Protein AF-A0ABD6F4B5-F1 (afdb_monomer_lite)

InterPro domains:
  IPR011989 Armadillo-like helical [G3DSA:1.25.10.10] (3-159)
  IPR016024 Armadillo-type fold [SSF48371] (13-148)
  IPR051341 Zyg-11-related ubiquitin ligase adapter protein [PTHR12904] (11-130)
  IPR055142 Protein zer-1 homolog-like, C-terminal domain [PF22964] (5-146)

Sequence (162 aa):
MMLINMKVISSALLTMPSEGIEISYNSAGVLAHMVSDGEAAWKNVTVSRSTVMEKVVEAVESWDLKTKRFINYRSFKPILRLIPMFDSPASQHWAVWALANLTSTDPEKYCAYVFNEGGVPLLNQVVSDNRSTLKMKELARVVLRNLIVWYAFCVSLLTIIL

Foldseek 3Di:
DPPQVVQPPLLVQLPDDDPFRASNLVSLQVLLLQLLVDDVSCPPHPDDSVVSLVSLVVSLVPDDLQTDDPDDDPALVSLLVQLVSLVRLSSNSSSLSVLLSCCNNPVLPSLVRCVVVPVLVSLVCLLPDPSHDPVSNVSSVSNVVSNVVNVVVVVVVVVVVD

pLDDT: mean 89.23, std 14.11, range [32.22, 98.81]

Secondary structure (DSSP, 8-state):
--SSTTTTHHHHGGG---SSSHHHHHHHHHHHHHHHT-GGGGTT-SS-HHHHHHHHHHHHHHS-TT-------S-SHHHHTTTT-TT-HHHHHHHHHHHHHHHHHSHHHHHHHHHHTTHHHHHHHHHH-TTS-HHHHHHHHHHHHHHHHHHHHHHHHHHHH-

Radius of gyration: 16.71 Å; chains: 1; bounding box: 42×32×51 Å

Organism: NCBI:txid75299

Structure (mmCIF, N/CA/C/O backbone):
data_AF-A0ABD6F4B5-F1
#
_entry.id   AF-A0ABD6F4B5-F1
#
loop_
_atom_site.group_PDB
_atom_site.id
_atom_site.type_symbol
_atom_site.label_atom_id
_atom_site.label_alt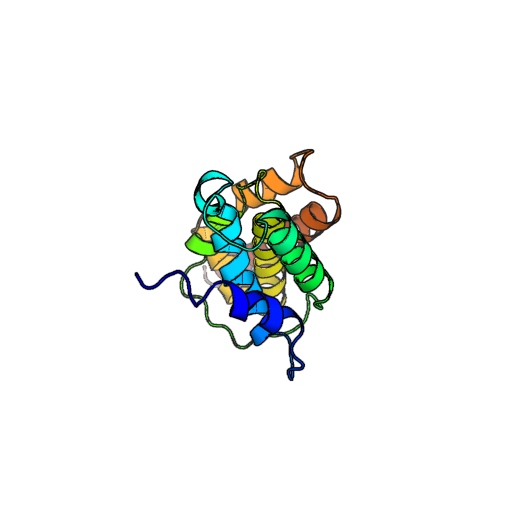_id
_atom_site.label_comp_id
_atom_site.label_asym_id
_atom_site.label_entity_id
_atom_site.label_seq_id
_atom_site.pdbx_PDB_ins_code
_atom_site.Cartn_x
_atom_site.Cartn_y
_atom_site.Cartn_z
_atom_site.occupancy
_atom_site.B_iso_or_equiv
_atom_site.auth_seq_id
_atom_site.auth_comp_id
_atom_site.auth_asym_id
_atom_site.auth_atom_id
_atom_site.pdbx_PDB_model_num
ATOM 1 N N . MET A 1 1 ? -8.829 -21.948 19.578 1.00 38.00 1 MET A N 1
ATOM 2 C CA . MET A 1 1 ? -8.699 -21.038 20.739 1.00 38.00 1 MET A CA 1
ATOM 3 C C . MET A 1 1 ? -7.287 -20.432 20.794 1.00 38.00 1 MET A C 1
ATOM 5 O O . MET A 1 1 ? -6.582 -20.609 21.771 1.00 38.00 1 MET A O 1
ATOM 9 N N . MET A 1 2 ? -6.852 -19.740 19.728 1.00 32.22 2 MET A N 1
ATOM 10 C CA . MET A 1 2 ? -5.517 -19.106 19.645 1.00 32.22 2 MET A CA 1
ATOM 11 C C . MET A 1 2 ? -5.541 -17.791 18.836 1.00 32.22 2 MET A C 1
ATOM 13 O O . MET A 1 2 ? -4.532 -17.361 18.300 1.00 32.22 2 MET A O 1
ATOM 17 N N . LEU A 1 3 ? -6.715 -17.159 18.705 1.00 44.25 3 LEU A N 1
ATOM 18 C CA . LEU A 1 3 ? -6.901 -15.944 17.893 1.00 44.25 3 LEU A CA 1
ATOM 19 C C . LEU A 1 3 ? -7.449 -14.751 18.690 1.00 44.25 3 LEU A C 1
ATOM 21 O O . LEU A 1 3 ? -7.626 -13.680 18.126 1.00 44.25 3 LEU A O 1
ATOM 25 N N . ILE A 1 4 ? -7.733 -14.905 19.988 1.00 45.94 4 ILE A N 1
ATOM 26 C CA . ILE A 1 4 ? -8.457 -13.881 20.763 1.00 45.94 4 ILE A CA 1
ATOM 27 C C . ILE A 1 4 ? -7.501 -12.954 21.543 1.00 45.94 4 ILE A C 1
ATOM 29 O O . ILE A 1 4 ? -7.792 -11.770 21.661 1.00 45.94 4 ILE A O 1
ATOM 33 N N . ASN A 1 5 ? -6.305 -13.411 21.939 1.00 42.19 5 ASN A N 1
ATOM 34 C CA . ASN A 1 5 ? -5.343 -12.580 22.691 1.00 42.19 5 ASN A CA 1
ATOM 35 C C . ASN A 1 5 ? -4.411 -11.703 21.835 1.00 42.19 5 ASN A C 1
ATOM 37 O O . ASN A 1 5 ? -3.735 -10.835 22.374 1.00 42.19 5 ASN A O 1
ATOM 41 N N . MET A 1 6 ? -4.397 -11.862 20.508 1.00 46.91 6 MET A N 1
ATOM 42 C CA . MET A 1 6 ? -3.589 -11.009 19.620 1.00 46.91 6 MET A CA 1
ATOM 43 C C . MET A 1 6 ? -4.309 -9.708 19.208 1.00 46.91 6 MET A C 1
ATOM 45 O O . MET A 1 6 ? -3.715 -8.853 18.559 1.00 46.91 6 MET A O 1
ATOM 49 N N . LYS A 1 7 ? -5.593 -9.553 19.570 1.00 45.56 7 LYS A N 1
ATOM 50 C CA . LYS A 1 7 ? -6.493 -8.520 19.023 1.00 45.56 7 LYS A CA 1
ATOM 51 C C . LYS A 1 7 ? -6.401 -7.150 19.711 1.00 45.56 7 LYS A C 1
ATOM 53 O O . LYS A 1 7 ? -6.780 -6.157 19.105 1.00 45.56 7 LYS A O 1
ATOM 58 N N . VAL A 1 8 ? -5.885 -7.080 20.941 1.00 49.16 8 VAL A N 1
ATOM 59 C CA . VAL A 1 8 ? -5.717 -5.808 21.683 1.00 49.16 8 VAL A CA 1
ATOM 60 C C . VAL A 1 8 ? -4.300 -5.246 21.526 1.00 49.16 8 VAL A C 1
ATOM 62 O O . VAL A 1 8 ? -4.114 -4.032 21.477 1.00 49.16 8 VAL A O 1
ATOM 65 N N . ILE A 1 9 ? -3.305 -6.124 21.374 1.00 52.19 9 ILE A N 1
ATOM 66 C CA . ILE A 1 9 ? -1.886 -5.749 21.375 1.00 52.19 9 ILE A CA 1
ATOM 67 C C . ILE A 1 9 ? -1.504 -5.001 20.085 1.00 52.19 9 ILE A C 1
ATOM 69 O O . ILE A 1 9 ? -0.751 -4.039 20.153 1.00 52.19 9 ILE A O 1
ATOM 73 N N . SER A 1 10 ? -2.066 -5.350 18.922 1.00 60.03 10 SER A N 1
ATOM 74 C CA . SER A 1 10 ? -1.621 -4.804 17.626 1.00 60.03 10 SER A CA 1
ATOM 75 C C . SER A 1 10 ? -1.907 -3.314 17.412 1.00 60.03 10 SER A C 1
ATOM 77 O O . SER A 1 10 ? -1.103 -2.638 16.778 1.00 60.03 10 SER A O 1
ATOM 79 N N . SER A 1 11 ? -3.008 -2.768 17.941 1.00 63.19 11 SER A N 1
ATOM 80 C CA . SER A 1 11 ? -3.324 -1.344 17.725 1.00 63.19 11 SER A CA 1
ATOM 81 C C . SER A 1 11 ? -2.444 -0.402 18.550 1.00 63.19 11 SER A C 1
ATOM 83 O O . SER A 1 11 ? -2.161 0.705 18.107 1.00 63.19 11 SER A O 1
ATOM 85 N N . ALA A 1 12 ? -1.974 -0.844 19.721 1.00 70.38 12 ALA A N 1
ATOM 86 C CA . ALA A 1 12 ? -1.040 -0.075 20.545 1.00 70.38 12 ALA A CA 1
ATOM 87 C C . ALA A 1 12 ? 0.349 0.027 19.889 1.00 70.38 12 ALA A C 1
ATOM 89 O O . ALA A 1 12 ? 1.043 1.027 20.052 1.00 70.38 12 ALA A O 1
ATOM 90 N N . LEU A 1 13 ? 0.726 -0.980 19.093 1.00 77.81 13 LEU A N 1
ATOM 91 C CA . LEU A 1 13 ? 1.985 -1.001 18.343 1.00 77.81 13 LEU A CA 1
ATOM 92 C C . LEU A 1 13 ? 2.031 0.033 17.207 1.00 77.81 13 LEU A C 1
ATOM 94 O O . LEU A 1 13 ? 3.115 0.344 16.723 1.00 77.81 13 LEU A O 1
ATOM 98 N N . LEU A 1 14 ? 0.887 0.590 16.792 1.00 77.75 14 LEU A N 1
ATOM 99 C CA . LEU A 1 14 ? 0.837 1.630 15.759 1.00 77.75 14 LEU A CA 1
ATOM 100 C C . LEU A 1 14 ? 1.459 2.952 16.218 1.00 77.75 14 LEU A C 1
ATOM 102 O O . LEU A 1 14 ? 1.992 3.687 15.393 1.00 77.75 14 LEU A O 1
ATOM 106 N N . THR A 1 15 ? 1.411 3.233 17.520 1.00 71.75 15 THR A N 1
ATOM 107 C CA . THR A 1 15 ? 1.874 4.492 18.121 1.00 71.75 15 THR A CA 1
ATOM 108 C C . THR A 1 15 ? 3.118 4.315 18.987 1.00 71.75 15 THR A C 1
ATOM 110 O O . THR A 1 15 ? 3.502 5.244 19.695 1.00 71.75 15 THR A O 1
ATOM 113 N N . MET A 1 16 ? 3.727 3.123 19.005 1.00 69.88 16 MET A N 1
ATOM 114 C CA . MET A 1 16 ? 4.925 2.914 19.812 1.00 69.88 16 MET A CA 1
ATOM 115 C C . MET A 1 16 ? 6.111 3.680 19.217 1.00 69.88 16 MET A C 1
ATOM 117 O O . MET A 1 16 ? 6.367 3.552 18.019 1.00 69.88 16 MET A O 1
ATOM 121 N N . PRO A 1 17 ? 6.865 4.429 20.040 1.00 64.06 17 PRO A N 1
ATOM 122 C CA . PRO A 1 17 ? 8.120 5.021 19.607 1.00 64.06 17 PRO A CA 1
ATOM 123 C C . PRO A 1 17 ? 9.086 3.920 19.154 1.00 64.06 17 PRO A C 1
ATOM 125 O O . PRO A 1 17 ? 9.389 3.000 19.914 1.00 64.06 17 PRO A O 1
ATOM 128 N N . SER A 1 18 ? 9.577 4.016 17.924 1.00 69.19 18 SER A N 1
ATOM 129 C CA . SER A 1 18 ? 10.654 3.175 17.405 1.00 69.19 18 SER A CA 1
ATOM 130 C C . SER A 1 18 ? 11.575 3.994 16.511 1.00 69.19 18 SER A C 1
ATOM 132 O O . SER A 1 18 ? 11.161 5.004 15.941 1.00 69.19 18 SER A O 1
ATOM 134 N N . GLU A 1 19 ? 12.824 3.554 16.368 1.00 69.56 19 GLU A N 1
ATOM 135 C CA . GLU A 1 19 ? 13.711 4.054 15.318 1.00 69.56 19 GLU A CA 1
ATOM 136 C C . GLU A 1 19 ? 13.184 3.560 13.963 1.00 69.56 19 GLU A C 1
ATOM 138 O O . GLU A 1 19 ? 13.514 2.465 13.520 1.00 69.56 19 GLU A O 1
ATOM 143 N N . GLY A 1 20 ? 12.293 4.338 13.345 1.00 82.50 20 GLY A N 1
ATOM 144 C CA . GLY A 1 20 ? 11.623 3.978 12.095 1.00 82.50 20 GLY A CA 1
ATOM 145 C C . GLY A 1 20 ? 10.164 3.559 12.281 1.00 82.50 20 GLY A C 1
ATOM 146 O O . GLY A 1 20 ? 9.559 3.768 13.333 1.00 82.50 20 GLY A O 1
ATOM 147 N N . ILE A 1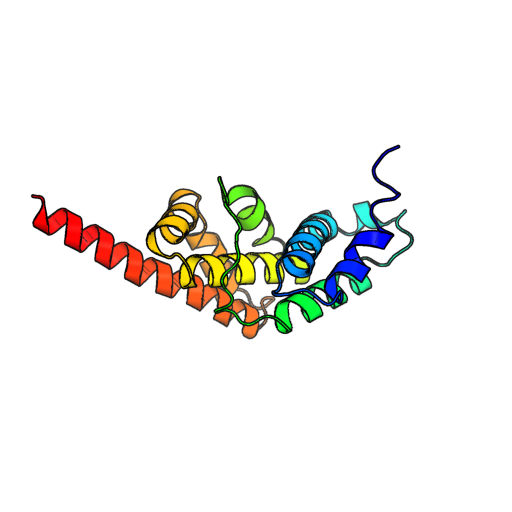 21 ? 9.581 2.998 11.221 1.00 89.44 21 ILE A N 1
ATOM 148 C CA . ILE A 1 21 ? 8.147 2.662 11.137 1.00 89.44 21 ILE A CA 1
ATOM 149 C C . ILE A 1 21 ? 7.899 1.152 11.124 1.00 89.44 21 ILE A C 1
ATOM 151 O O . ILE A 1 21 ? 6.786 0.712 10.887 1.00 89.44 21 ILE A O 1
ATOM 155 N N . GLU A 1 22 ? 8.915 0.321 11.326 1.00 90.12 22 GLU A N 1
ATOM 156 C CA . GLU A 1 22 ? 8.857 -1.126 11.120 1.00 90.12 22 GLU A CA 1
ATOM 157 C C . GLU A 1 22 ? 7.788 -1.798 11.986 1.00 90.12 22 GLU A C 1
ATOM 159 O O . GLU A 1 22 ? 7.028 -2.639 11.498 1.00 90.12 22 GLU A O 1
ATOM 164 N N . ILE A 1 23 ? 7.710 -1.426 13.265 1.00 89.06 23 ILE A N 1
ATOM 165 C CA . ILE A 1 23 ? 6.746 -2.005 14.205 1.00 89.06 23 ILE A CA 1
ATOM 166 C C . ILE A 1 23 ? 5.325 -1.585 13.826 1.00 89.06 23 ILE A C 1
ATOM 168 O O . ILE A 1 23 ? 4.448 -2.444 13.678 1.00 89.06 23 ILE A O 1
ATOM 172 N N . SER A 1 24 ? 5.101 -0.285 13.624 1.00 92.31 24 SER A N 1
ATOM 173 C CA . SER A 1 24 ? 3.785 0.254 13.280 1.00 92.31 24 SER A CA 1
ATOM 174 C C . SER A 1 24 ? 3.328 -0.226 11.901 1.00 92.31 24 SER A C 1
ATOM 176 O O . SER A 1 24 ? 2.190 -0.663 11.757 1.00 92.31 24 SER A O 1
ATOM 178 N N . TYR A 1 25 ? 4.225 -0.282 10.916 1.00 93.62 25 TYR A N 1
ATOM 179 C CA . TYR A 1 25 ? 3.960 -0.804 9.578 1.00 93.62 25 TYR A CA 1
ATOM 180 C C . TYR A 1 25 ? 3.528 -2.271 9.594 1.00 93.62 25 TYR A C 1
ATOM 182 O O . TYR A 1 25 ? 2.518 -2.626 8.979 1.00 93.62 25 TYR A O 1
ATOM 190 N N . ASN A 1 26 ? 4.284 -3.139 10.276 1.00 92.25 26 ASN A N 1
ATOM 191 C CA . ASN A 1 26 ? 3.968 -4.567 10.318 1.00 92.25 26 ASN A CA 1
ATOM 192 C C . ASN A 1 26 ? 2.665 -4.817 11.086 1.00 92.25 26 ASN A C 1
ATOM 194 O O . ASN A 1 26 ? 1.842 -5.631 10.666 1.00 92.25 26 ASN A O 1
ATOM 198 N N . SER A 1 27 ? 2.446 -4.069 12.168 1.00 93.00 27 SER A N 1
ATOM 199 C CA . SER A 1 27 ? 1.215 -4.143 12.958 1.00 93.00 27 SER A CA 1
ATOM 200 C C . SER A 1 27 ? 0.003 -3.682 12.152 1.00 93.00 27 SER A C 1
ATOM 202 O O . SER A 1 27 ? -1.015 -4.374 12.119 1.00 93.00 27 SER A O 1
ATOM 204 N N . ALA A 1 28 ? 0.132 -2.569 11.426 1.00 95.19 28 ALA A N 1
ATOM 205 C CA . ALA A 1 28 ? -0.884 -2.094 10.498 1.00 95.19 28 ALA A CA 1
ATOM 206 C C . ALA A 1 28 ? -1.161 -3.114 9.393 1.00 95.19 28 ALA A C 1
ATOM 208 O O . ALA A 1 28 ? -2.314 -3.288 9.028 1.00 95.19 28 ALA A O 1
ATOM 209 N N . GLY A 1 29 ? -0.148 -3.837 8.909 1.00 95.00 29 GLY A N 1
ATOM 210 C CA . GLY A 1 29 ? -0.331 -4.898 7.918 1.00 95.00 29 GLY A CA 1
ATOM 211 C C . GLY A 1 29 ? -1.165 -6.065 8.428 1.00 95.00 29 GLY A C 1
ATOM 212 O O . GLY A 1 29 ? -2.091 -6.509 7.752 1.00 95.00 29 GLY A O 1
ATOM 213 N N . VAL A 1 30 ? -0.903 -6.526 9.653 1.00 94.44 30 VAL A N 1
ATOM 214 C CA . VAL A 1 30 ? -1.741 -7.548 10.300 1.00 94.44 30 VAL A CA 1
ATOM 215 C C . VAL A 1 30 ? -3.180 -7.047 10.439 1.00 94.44 30 VAL A C 1
ATOM 217 O O . VAL A 1 30 ? -4.119 -7.759 10.083 1.00 94.44 30 VAL A O 1
ATOM 220 N N . LEU A 1 31 ? -3.363 -5.808 10.898 1.00 94.75 31 LEU A N 1
ATOM 221 C CA . LEU A 1 31 ? -4.686 -5.203 11.050 1.00 94.75 31 LEU A CA 1
ATOM 222 C C . LEU A 1 31 ? -5.402 -5.003 9.707 1.00 94.75 31 LEU A C 1
ATOM 224 O O . LEU A 1 31 ? -6.592 -5.285 9.619 1.00 94.75 31 LEU A O 1
ATOM 228 N N . ALA A 1 32 ? -4.690 -4.591 8.658 1.00 96.25 32 ALA A N 1
ATOM 229 C CA . ALA A 1 32 ? -5.199 -4.434 7.298 1.00 96.25 32 ALA A CA 1
ATOM 230 C C . ALA A 1 32 ? -5.746 -5.757 6.747 1.00 96.25 32 ALA A C 1
ATOM 232 O O . ALA A 1 32 ? -6.820 -5.779 6.142 1.00 96.25 32 ALA A O 1
ATOM 233 N N . HIS A 1 33 ? -5.057 -6.870 7.005 1.00 95.06 33 HIS A N 1
ATOM 234 C CA . HIS A 1 33 ? -5.572 -8.200 6.689 1.00 95.06 33 HIS A CA 1
ATOM 235 C C . HIS A 1 33 ? -6.819 -8.542 7.515 1.00 95.06 33 HIS A C 1
ATOM 237 O O . HIS A 1 33 ? -7.826 -8.955 6.951 1.00 95.06 33 HIS A O 1
ATOM 243 N N . MET A 1 34 ? -6.811 -8.295 8.824 1.00 93.12 34 MET A N 1
ATOM 244 C CA . MET A 1 34 ? -7.963 -8.601 9.684 1.00 93.12 34 MET A CA 1
ATOM 245 C C . MET A 1 34 ? -9.224 -7.802 9.327 1.00 93.12 34 MET A C 1
ATOM 247 O O . MET A 1 34 ? -10.332 -8.337 9.346 1.00 93.12 34 MET A O 1
ATOM 251 N N . VAL A 1 35 ? -9.099 -6.506 9.019 1.00 94.50 35 VAL A N 1
ATOM 252 C CA . VAL A 1 35 ? -10.267 -5.690 8.642 1.00 94.50 35 VAL A CA 1
ATOM 253 C C . VAL A 1 35 ? -10.816 -6.086 7.269 1.00 94.50 35 VAL A C 1
ATOM 255 O O . VAL A 1 35 ? -11.994 -5.837 7.015 1.00 94.50 35 VAL A O 1
ATOM 258 N N . SER A 1 36 ? -10.006 -6.739 6.423 1.00 94.94 36 SER A N 1
ATOM 259 C CA . SER A 1 36 ? -10.439 -7.264 5.121 1.00 94.94 36 SER A CA 1
ATOM 260 C C . SER A 1 36 ? -11.319 -8.514 5.209 1.00 94.94 36 SER A C 1
ATOM 262 O O . SER A 1 36 ? -12.023 -8.815 4.254 1.00 94.94 36 SER A O 1
ATOM 264 N N . ASP A 1 37 ? -11.374 -9.195 6.360 1.00 92.38 37 ASP A N 1
ATOM 265 C CA . ASP A 1 37 ? -12.245 -10.369 6.558 1.00 92.38 37 ASP A CA 1
ATOM 266 C C . ASP A 1 37 ? -13.751 -10.013 6.606 1.00 92.38 37 ASP A C 1
ATOM 268 O O . ASP A 1 37 ? -14.612 -10.893 6.692 1.00 92.38 37 ASP A O 1
ATOM 272 N N . GLY A 1 38 ? -14.081 -8.718 6.550 1.00 89.88 38 GLY A N 1
ATOM 273 C CA . GLY A 1 38 ? -15.448 -8.209 6.497 1.00 89.88 38 GLY A CA 1
ATOM 274 C C . GLY A 1 38 ? -16.176 -8.239 7.843 1.00 89.88 38 GLY A C 1
ATOM 275 O O . GLY A 1 38 ? -15.718 -8.800 8.836 1.00 89.88 38 GLY A O 1
ATOM 276 N N . GLU A 1 39 ? -17.355 -7.622 7.883 1.00 90.19 39 GLU A N 1
ATOM 277 C CA . GLU A 1 39 ? -18.101 -7.363 9.126 1.00 90.19 39 GLU A CA 1
ATOM 278 C C . GLU A 1 39 ? -18.441 -8.635 9.923 1.00 90.19 39 GLU A C 1
ATOM 280 O O . GLU A 1 39 ? -18.416 -8.657 11.154 1.00 90.19 39 GLU A O 1
ATOM 285 N N . ALA A 1 40 ? -18.718 -9.743 9.228 1.00 90.94 40 ALA A N 1
ATOM 286 C CA . ALA A 1 40 ? -19.095 -11.002 9.865 1.00 90.94 40 ALA A CA 1
ATOM 287 C C . ALA A 1 40 ? -17.994 -11.566 10.782 1.00 90.94 40 ALA A C 1
ATOM 289 O O . ALA A 1 40 ? -18.314 -12.130 11.831 1.00 90.94 40 ALA A O 1
ATOM 290 N N . ALA A 1 41 ? -16.718 -11.374 10.431 1.00 90.00 41 ALA A N 1
ATOM 291 C CA . ALA A 1 41 ? -15.578 -11.831 11.228 1.00 90.00 41 ALA A CA 1
ATOM 292 C C . ALA A 1 41 ? -15.397 -11.035 12.538 1.00 90.00 41 ALA A C 1
ATOM 294 O O . ALA A 1 41 ? -14.692 -11.478 13.450 1.00 90.00 41 ALA A O 1
ATOM 295 N N . TRP A 1 42 ? -16.063 -9.882 12.653 1.00 90.12 42 TRP A N 1
ATOM 296 C CA . TRP A 1 42 ? -15.916 -8.940 13.762 1.00 90.12 42 TRP A CA 1
ATOM 297 C C . TRP A 1 42 ? -17.034 -9.024 14.808 1.00 90.12 42 TRP A C 1
ATOM 299 O O . TRP A 1 42 ? -16.888 -8.454 15.885 1.00 90.12 42 TRP A O 1
ATOM 309 N N . LYS A 1 43 ? -18.089 -9.818 14.572 1.00 87.94 43 LYS A N 1
ATOM 310 C CA . LYS A 1 43 ? -19.262 -9.943 15.468 1.00 87.94 43 LYS A CA 1
ATOM 311 C C . LYS A 1 43 ? -18.935 -10.262 16.935 1.00 87.94 43 LYS A C 1
ATOM 313 O O . LYS A 1 43 ? -19.657 -9.825 17.819 1.00 87.94 43 LYS A O 1
ATOM 318 N N . ASN A 1 44 ? -17.865 -11.021 17.187 1.00 85.25 44 ASN A N 1
ATOM 319 C CA . ASN A 1 44 ? -17.444 -11.446 18.532 1.00 85.25 44 ASN A CA 1
ATOM 320 C C . ASN A 1 44 ? -16.111 -10.808 18.961 1.00 85.25 44 ASN A C 1
ATOM 322 O O . ASN A 1 44 ? -15.373 -11.373 19.771 1.00 85.25 44 ASN A O 1
ATOM 326 N N . VAL A 1 45 ? -15.743 -9.677 18.359 1.00 85.00 45 VAL A N 1
ATOM 327 C CA . VAL A 1 45 ? -14.534 -8.924 18.698 1.00 85.00 45 VAL A CA 1
ATOM 328 C C . VAL A 1 45 ? -14.926 -7.740 19.570 1.00 85.00 45 VAL A C 1
ATOM 330 O O . VAL A 1 45 ? -15.864 -7.018 19.261 1.00 85.00 45 VAL A O 1
ATOM 333 N N . THR A 1 46 ? -14.212 -7.547 20.677 1.00 85.88 46 THR A N 1
ATOM 334 C CA . THR A 1 46 ? -14.506 -6.483 21.650 1.00 85.88 46 THR A CA 1
ATOM 335 C C . THR A 1 46 ? -14.225 -5.082 21.112 1.00 85.88 46 THR A C 1
ATOM 337 O O . THR A 1 46 ? -14.849 -4.122 21.551 1.00 85.88 46 THR A O 1
ATOM 340 N N . VAL A 1 47 ? -13.287 -4.954 20.171 1.00 86.94 47 VAL A N 1
ATOM 341 C CA . VAL A 1 47 ? -12.974 -3.699 19.483 1.00 86.94 47 VAL A CA 1
ATOM 342 C C . VAL A 1 47 ? -13.729 -3.607 18.156 1.00 86.94 47 VAL A C 1
ATOM 344 O O . VAL A 1 47 ? -13.799 -4.581 17.407 1.00 86.94 47 VAL A O 1
ATOM 347 N N . SER A 1 48 ? -14.270 -2.424 17.855 1.00 90.94 48 SER A N 1
ATOM 348 C CA . SER A 1 48 ? -14.966 -2.164 16.592 1.00 90.94 48 SER A CA 1
ATOM 349 C C . SER A 1 48 ? -14.025 -2.265 15.389 1.00 90.94 48 SER A C 1
ATOM 351 O O . SER A 1 48 ? -12.899 -1.755 15.417 1.00 90.94 48 SER A O 1
ATOM 353 N N . ARG A 1 49 ? -14.528 -2.844 14.291 1.00 92.94 49 ARG A N 1
ATOM 354 C CA . ARG A 1 49 ? -13.845 -2.862 12.990 1.00 92.94 49 ARG A CA 1
ATOM 355 C C . ARG A 1 49 ? -13.556 -1.450 12.489 1.00 92.94 49 ARG A C 1
ATOM 357 O O . ARG A 1 49 ? -12.458 -1.205 11.997 1.00 92.94 49 ARG A O 1
ATOM 364 N N . SER A 1 50 ? -14.498 -0.518 12.657 1.00 93.75 50 SER A N 1
ATOM 365 C CA . SER A 1 50 ? -14.327 0.881 12.241 1.00 93.75 50 SER A CA 1
ATOM 366 C C . SER A 1 50 ? -13.177 1.559 12.984 1.00 93.75 50 SER A C 1
ATOM 368 O O . SER A 1 50 ? -12.298 2.125 12.347 1.00 93.75 50 SER A O 1
ATOM 370 N N . THR A 1 51 ? -13.108 1.393 14.306 1.00 92.75 51 THR A N 1
ATOM 371 C CA . THR A 1 51 ? -12.037 1.957 15.139 1.00 92.75 51 THR A CA 1
ATOM 372 C C . THR A 1 51 ? -10.666 1.411 14.750 1.00 92.75 51 THR A C 1
ATOM 374 O O . THR A 1 51 ? -9.677 2.136 14.753 1.00 92.75 51 THR A O 1
ATOM 377 N N . VAL A 1 52 ? -10.575 0.126 14.396 1.00 94.00 52 VAL A N 1
ATOM 378 C CA . VAL A 1 52 ? -9.311 -0.435 13.900 1.00 94.00 52 VAL A CA 1
ATOM 379 C C . VAL A 1 52 ? -8.955 0.139 12.530 1.00 94.00 52 VAL A C 1
ATOM 381 O O . VAL A 1 52 ? -7.792 0.466 12.304 1.00 94.00 52 VAL A O 1
ATOM 384 N N . MET A 1 53 ? -9.929 0.288 11.629 1.00 94.88 53 MET A N 1
ATOM 385 C CA . MET A 1 53 ? -9.702 0.911 10.323 1.00 94.88 53 MET A CA 1
ATOM 386 C C . MET A 1 53 ? -9.207 2.356 10.456 1.00 94.88 53 MET A C 1
ATOM 388 O O . MET A 1 53 ? -8.236 2.706 9.792 1.00 94.88 53 MET A O 1
ATOM 392 N N . GLU A 1 54 ? -9.810 3.160 11.334 1.00 95.06 54 GLU A N 1
ATOM 393 C CA . GLU A 1 54 ? -9.384 4.538 11.627 1.00 95.06 54 GLU A CA 1
ATOM 394 C C . GLU A 1 54 ? -7.917 4.582 12.064 1.00 95.06 54 GLU A C 1
ATOM 396 O O . GLU A 1 54 ? -7.107 5.248 11.427 1.00 95.06 54 GLU A O 1
ATOM 401 N N . LYS A 1 55 ? -7.535 3.767 13.054 1.00 94.62 55 LYS A N 1
ATOM 402 C CA . LYS A 1 55 ? -6.145 3.707 13.531 1.00 94.62 55 LYS A CA 1
ATOM 403 C C . LYS A 1 55 ? -5.149 3.264 12.458 1.00 94.62 55 LYS A C 1
ATOM 405 O O . LYS A 1 55 ? -4.018 3.742 12.425 1.00 94.62 55 LYS A O 1
ATOM 410 N N . VAL A 1 56 ? -5.536 2.324 11.592 1.00 95.94 56 VAL A N 1
ATOM 411 C CA . VAL A 1 56 ? -4.686 1.903 10.466 1.00 95.94 56 VAL A CA 1
ATOM 412 C C . VAL A 1 56 ? -4.495 3.057 9.483 1.00 95.94 56 VAL A C 1
ATOM 414 O O . VAL A 1 56 ? -3.375 3.266 9.026 1.00 95.94 56 VAL A O 1
ATOM 417 N N . VAL A 1 57 ? -5.552 3.815 9.174 1.00 95.94 57 VAL A N 1
ATOM 418 C CA . VAL A 1 57 ? -5.462 4.993 8.298 1.00 95.94 57 VAL A CA 1
ATOM 419 C C . VAL A 1 57 ? -4.562 6.061 8.914 1.00 95.94 57 VAL A C 1
ATOM 421 O O . VAL A 1 57 ? -3.634 6.501 8.243 1.00 95.94 57 VAL A O 1
ATOM 424 N N . GLU A 1 58 ? -4.762 6.403 10.188 1.00 94.75 58 GLU A N 1
ATOM 425 C CA . GLU A 1 58 ? -3.918 7.363 10.916 1.00 94.75 58 GLU A CA 1
ATOM 426 C C . GLU A 1 58 ? -2.435 6.969 10.864 1.00 94.75 58 GLU A C 1
ATOM 428 O O . GLU A 1 58 ? -1.572 7.795 10.563 1.00 94.75 58 GLU A O 1
ATOM 433 N N . ALA A 1 59 ? -2.129 5.687 11.093 1.00 94.38 59 ALA A N 1
ATOM 434 C CA . ALA A 1 59 ? -0.761 5.189 11.019 1.00 94.38 59 ALA A CA 1
ATOM 435 C C . ALA A 1 59 ? -0.184 5.323 9.601 1.00 94.38 59 ALA A C 1
ATOM 437 O O . ALA A 1 59 ? 0.902 5.873 9.437 1.00 94.38 59 ALA A O 1
ATOM 438 N N . VAL A 1 60 ? -0.917 4.884 8.572 1.00 96.25 60 VAL A N 1
ATOM 439 C CA . VAL A 1 60 ? -0.480 4.975 7.167 1.00 96.25 60 VAL A CA 1
ATOM 440 C C . VAL A 1 60 ? -0.214 6.424 6.746 1.00 96.25 60 VAL A C 1
ATOM 442 O O . VAL A 1 60 ? 0.760 6.693 6.043 1.00 96.25 60 VAL A O 1
ATOM 445 N N . GLU A 1 61 ? -1.049 7.363 7.187 1.00 94.75 61 GLU A N 1
ATOM 446 C CA . GLU A 1 61 ? -0.917 8.787 6.860 1.00 94.75 61 GLU A CA 1
ATOM 447 C C . GLU A 1 61 ? 0.236 9.480 7.599 1.00 94.75 61 GLU A C 1
ATOM 449 O O . GLU A 1 61 ? 0.724 10.510 7.132 1.00 94.75 61 GLU A O 1
ATOM 454 N N . SER A 1 62 ?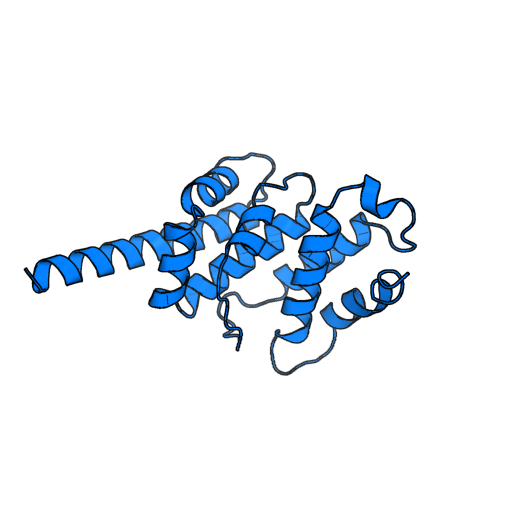 0.716 8.899 8.703 1.00 94.00 62 SER A N 1
ATOM 455 C CA . SER A 1 62 ? 1.842 9.424 9.487 1.00 94.00 62 SER A CA 1
ATOM 456 C C . SER A 1 62 ? 3.224 9.122 8.892 1.00 94.00 62 SER A C 1
ATOM 458 O O . SER A 1 62 ? 4.212 9.750 9.274 1.00 94.00 62 SER A O 1
ATOM 460 N N . TRP A 1 63 ? 3.324 8.152 7.979 1.00 95.19 63 TRP A N 1
ATOM 461 C CA . TRP A 1 63 ? 4.610 7.671 7.475 1.00 95.19 63 TRP A CA 1
ATOM 462 C C . TRP A 1 63 ? 5.103 8.456 6.259 1.00 95.19 63 TRP A C 1
ATOM 464 O O . TRP A 1 63 ? 4.348 8.754 5.331 1.00 95.19 63 TRP A O 1
ATOM 474 N N . ASP A 1 64 ? 6.416 8.684 6.195 1.00 94.44 64 ASP A N 1
ATOM 475 C CA . ASP A 1 64 ? 7.064 9.164 4.978 1.00 94.44 64 ASP A CA 1
ATOM 476 C C . ASP A 1 64 ? 7.166 8.028 3.943 1.00 94.44 64 ASP A C 1
ATOM 478 O O . ASP A 1 64 ? 7.707 6.946 4.186 1.00 94.44 64 ASP A O 1
ATOM 482 N N . LEU A 1 65 ? 6.669 8.290 2.733 1.00 94.75 65 LEU A N 1
ATOM 483 C CA . LEU A 1 65 ? 6.727 7.358 1.610 1.00 94.75 65 LEU A CA 1
ATOM 484 C C . LEU A 1 65 ? 8.167 7.016 1.187 1.00 94.75 65 LEU A C 1
ATOM 486 O O . LEU A 1 65 ? 8.368 6.023 0.489 1.00 94.75 65 LEU A O 1
ATOM 490 N N . LYS A 1 66 ? 9.171 7.809 1.575 1.00 92.75 66 LYS A N 1
ATOM 491 C CA . LYS A 1 66 ? 10.593 7.547 1.305 1.00 92.75 66 LYS A CA 1
ATOM 492 C C . LYS A 1 66 ? 11.306 6.783 2.418 1.00 92.75 66 LYS A C 1
ATOM 494 O O . LYS A 1 66 ? 12.463 6.406 2.220 1.00 92.75 66 LYS A O 1
ATOM 499 N N . THR A 1 67 ? 10.641 6.489 3.537 1.00 92.38 67 THR A N 1
ATOM 500 C CA . THR A 1 67 ? 11.229 5.690 4.616 1.00 92.38 67 THR A CA 1
ATOM 501 C C . THR A 1 67 ? 11.646 4.319 4.090 1.00 92.38 67 THR A C 1
ATOM 503 O O . THR A 1 67 ? 10.815 3.523 3.645 1.00 92.38 67 THR A O 1
ATOM 506 N N . LYS A 1 68 ? 12.951 4.033 4.137 1.00 90.31 68 LYS A N 1
ATOM 507 C CA . LYS A 1 68 ? 13.469 2.687 3.888 1.00 90.31 68 LYS A CA 1
ATOM 508 C C . LYS A 1 68 ? 13.103 1.799 5.065 1.00 90.31 68 LYS A C 1
ATOM 510 O O . LYS A 1 68 ? 13.179 2.231 6.207 1.00 90.31 68 LYS A O 1
ATOM 515 N N . ARG A 1 69 ? 12.726 0.563 4.761 1.00 86.94 69 ARG A N 1
ATOM 516 C CA . ARG A 1 69 ? 12.357 -0.444 5.753 1.00 86.94 69 ARG A CA 1
ATOM 517 C C . ARG A 1 69 ? 13.143 -1.711 5.492 1.00 86.94 69 ARG A C 1
ATOM 519 O O . ARG A 1 69 ? 13.283 -2.125 4.340 1.00 86.94 69 ARG A O 1
ATOM 526 N N . PHE A 1 70 ? 13.594 -2.366 6.551 1.00 85.19 70 PHE A N 1
ATOM 527 C CA . PHE A 1 70 ? 14.301 -3.644 6.450 1.00 85.19 70 PHE A CA 1
ATOM 528 C C . PHE A 1 70 ? 13.313 -4.815 6.366 1.00 85.19 70 PHE A C 1
ATOM 530 O O . PHE A 1 70 ? 13.210 -5.640 7.270 1.00 85.19 70 PHE A O 1
ATOM 537 N N . ILE A 1 71 ? 12.548 -4.872 5.271 1.00 79.56 71 ILE A N 1
ATOM 538 C CA . ILE A 1 71 ? 11.532 -5.906 5.036 1.00 79.56 71 ILE A CA 1
ATOM 539 C C . ILE A 1 71 ? 11.802 -6.593 3.701 1.00 79.56 71 ILE A C 1
ATOM 541 O O . ILE A 1 71 ? 11.952 -5.945 2.666 1.00 79.56 71 ILE A O 1
ATOM 545 N N . ASN A 1 72 ? 11.840 -7.926 3.725 1.00 86.12 72 ASN A N 1
ATOM 546 C CA . ASN A 1 72 ? 12.084 -8.746 2.546 1.00 86.12 72 ASN A CA 1
ATOM 547 C C . ASN A 1 72 ? 10.835 -9.555 2.178 1.00 86.12 72 ASN A C 1
ATOM 549 O O . ASN A 1 72 ? 10.579 -10.622 2.740 1.00 86.12 72 ASN A O 1
ATOM 553 N N . TYR A 1 73 ? 10.065 -9.051 1.215 1.00 91.50 73 TYR A N 1
ATOM 554 C CA . TYR A 1 73 ? 8.931 -9.786 0.661 1.00 91.50 73 TYR A CA 1
ATOM 555 C C . TYR A 1 73 ? 9.398 -10.849 -0.334 1.00 91.50 73 TYR A C 1
ATOM 557 O O . TYR A 1 73 ? 10.273 -10.594 -1.158 1.00 91.50 73 TYR A O 1
ATOM 565 N N . ARG A 1 74 ? 8.767 -12.029 -0.276 1.00 92.94 74 ARG A N 1
ATOM 566 C CA . ARG A 1 74 ? 8.954 -13.133 -1.241 1.00 92.94 74 ARG A CA 1
ATOM 567 C C . ARG A 1 74 ? 7.820 -13.247 -2.266 1.00 92.94 74 ARG A C 1
ATOM 569 O O . ARG A 1 74 ? 7.954 -13.972 -3.239 1.00 92.94 74 ARG A O 1
ATOM 576 N N . SER A 1 75 ? 6.697 -12.579 -2.009 1.00 94.88 75 SER A N 1
ATOM 577 C CA . SER A 1 75 ? 5.546 -12.460 -2.906 1.00 94.88 75 SER A CA 1
ATOM 578 C C . SER A 1 75 ? 4.694 -11.272 -2.460 1.00 94.88 75 SER A C 1
ATOM 580 O O . SER A 1 75 ? 4.635 -10.965 -1.264 1.00 94.88 75 SER A O 1
ATOM 582 N N . PHE A 1 76 ? 4.024 -10.623 -3.406 1.00 97.31 76 PHE A N 1
ATOM 583 C CA . PHE A 1 76 ? 3.049 -9.564 -3.172 1.00 97.31 76 PHE A CA 1
ATOM 584 C C . PHE A 1 76 ? 1.600 -10.036 -3.258 1.00 97.31 76 PHE A C 1
ATOM 586 O O . PHE A 1 76 ? 0.723 -9.272 -2.868 1.00 97.31 76 PHE A O 1
ATOM 593 N N . LYS A 1 77 ? 1.316 -11.292 -3.624 1.00 97.38 77 LYS A N 1
ATOM 594 C CA . LYS A 1 77 ? -0.045 -11.856 -3.645 1.00 97.38 77 LYS A CA 1
ATOM 595 C C . LYS A 1 77 ? -0.853 -11.543 -2.377 1.00 97.38 77 LYS A C 1
ATOM 597 O O . LYS A 1 77 ? -2.013 -11.165 -2.524 1.00 97.38 77 LYS A O 1
ATOM 602 N N . PRO A 1 78 ? -0.308 -11.643 -1.143 1.00 96.75 78 PRO A N 1
ATOM 603 C CA . PRO A 1 78 ? -1.049 -11.239 0.050 1.00 96.75 78 PRO A CA 1
ATOM 604 C C . PRO A 1 78 ? -1.449 -9.759 0.047 1.00 96.75 78 PRO A C 1
ATOM 606 O O . PRO A 1 78 ? -2.605 -9.466 0.326 1.00 96.75 78 PRO A O 1
ATOM 609 N N . ILE A 1 79 ? -0.539 -8.855 -0.326 1.00 98.19 79 ILE A N 1
ATOM 610 C CA . ILE A 1 79 ? -0.797 -7.408 -0.406 1.00 98.19 79 ILE A CA 1
ATOM 611 C C . ILE A 1 79 ? -1.789 -7.103 -1.536 1.00 98.19 79 ILE A C 1
ATOM 613 O O . ILE A 1 79 ? -2.762 -6.384 -1.332 1.00 98.19 79 ILE A O 1
ATOM 617 N N . LEU A 1 80 ? -1.584 -7.686 -2.720 1.00 98.44 80 LEU A N 1
ATOM 618 C CA . LEU A 1 80 ? -2.424 -7.464 -3.898 1.00 98.44 80 LEU A CA 1
ATOM 619 C C . LEU A 1 80 ? -3.884 -7.869 -3.654 1.00 98.44 80 LEU A C 1
ATOM 621 O O . LEU A 1 80 ? -4.787 -7.172 -4.108 1.00 98.44 80 LEU A O 1
ATOM 625 N N . ARG A 1 81 ? -4.132 -8.935 -2.879 1.00 97.81 81 ARG A N 1
ATOM 626 C CA . ARG A 1 81 ? -5.493 -9.363 -2.499 1.00 97.81 81 ARG A CA 1
ATOM 627 C C . ARG A 1 81 ? -6.270 -8.334 -1.676 1.00 97.81 81 ARG A C 1
ATOM 629 O O . ARG A 1 81 ? -7.490 -8.418 -1.644 1.00 97.81 81 ARG A O 1
ATOM 636 N N . LEU A 1 82 ? -5.596 -7.377 -1.040 1.00 98.12 82 LEU A N 1
ATOM 637 C CA . LEU A 1 82 ? -6.250 -6.315 -0.273 1.00 98.12 82 LEU A CA 1
ATOM 638 C C . LEU A 1 82 ? -6.717 -5.149 -1.154 1.00 98.12 82 LEU A C 1
ATOM 640 O O . LEU A 1 82 ? -7.642 -4.432 -0.785 1.00 98.12 82 LEU A O 1
ATOM 644 N N . ILE A 1 83 ? -6.110 -4.962 -2.332 1.00 98.00 83 ILE A N 1
ATOM 645 C CA . ILE A 1 83 ? -6.436 -3.849 -3.231 1.00 98.00 83 ILE A CA 1
ATOM 646 C C . ILE A 1 83 ? -7.918 -3.820 -3.644 1.00 98.00 83 ILE A C 1
ATOM 648 O O . ILE A 1 83 ? -8.497 -2.740 -3.597 1.00 98.00 83 ILE A O 1
ATOM 652 N N . PRO A 1 84 ? -8.585 -4.926 -4.020 1.00 95.44 84 PRO A N 1
ATOM 653 C CA . PRO A 1 84 ? -9.991 -4.870 -4.430 1.00 95.44 84 PRO A CA 1
ATOM 654 C C . PRO A 1 84 ? -10.993 -4.725 -3.265 1.00 95.44 84 PRO A C 1
ATOM 656 O O . PRO A 1 84 ? -12.197 -4.675 -3.514 1.00 95.44 84 PRO A O 1
ATOM 659 N N . MET A 1 85 ? -10.545 -4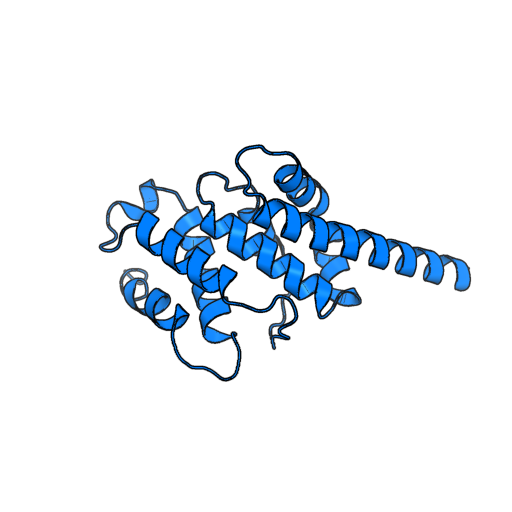.650 -2.006 1.00 94.19 85 MET A N 1
ATOM 660 C CA . MET A 1 85 ? -11.417 -4.643 -0.819 1.00 94.19 85 MET A CA 1
ATOM 661 C C . MET A 1 85 ? -11.957 -3.238 -0.500 1.00 94.19 85 MET A C 1
ATOM 663 O O . MET A 1 85 ? -11.585 -2.608 0.490 1.00 94.19 85 MET A O 1
ATOM 667 N N . PHE A 1 86 ? -12.845 -2.723 -1.355 1.00 91.38 86 PHE A N 1
ATOM 668 C CA . PHE A 1 86 ? -13.434 -1.378 -1.217 1.00 91.38 86 PHE A CA 1
ATOM 669 C C . PHE A 1 86 ? -14.349 -1.205 0.008 1.00 91.38 86 PHE A C 1
ATOM 671 O O . PHE A 1 86 ? -14.603 -0.080 0.427 1.00 91.38 86 PHE A O 1
ATOM 678 N N . ASP A 1 87 ? -14.839 -2.298 0.589 1.00 91.69 87 ASP A N 1
ATOM 679 C CA . ASP A 1 87 ? -15.590 -2.322 1.852 1.00 91.69 87 ASP A CA 1
ATOM 680 C C . ASP A 1 87 ? -14.679 -2.221 3.096 1.00 91.69 87 ASP A C 1
ATOM 682 O O . ASP A 1 87 ? -15.156 -2.190 4.234 1.00 91.69 87 ASP A O 1
ATOM 686 N N . SER A 1 88 ? -13.363 -2.202 2.873 1.00 93.69 88 SER A N 1
ATOM 687 C CA . SER A 1 88 ? -12.303 -2.188 3.878 1.00 93.69 88 SER A CA 1
ATOM 688 C C . SER A 1 88 ? -11.248 -1.128 3.516 1.00 93.69 88 SER A C 1
ATOM 690 O O . SER A 1 88 ? -10.087 -1.471 3.277 1.00 93.69 88 SER A O 1
ATOM 692 N N . PRO A 1 89 ? -11.602 0.172 3.455 1.00 93.19 89 PRO A N 1
ATOM 693 C CA . PRO A 1 89 ? -10.737 1.214 2.891 1.00 93.19 89 PRO A CA 1
ATOM 694 C C . PRO A 1 89 ? -9.365 1.322 3.571 1.00 93.19 89 PRO A C 1
ATOM 696 O O . PRO A 1 89 ? -8.374 1.588 2.896 1.00 93.19 89 PRO A O 1
ATOM 699 N N . ALA A 1 90 ? -9.266 1.041 4.874 1.00 95.62 90 ALA A N 1
ATOM 700 C CA . ALA A 1 90 ? -7.984 0.997 5.581 1.00 95.62 90 ALA A CA 1
ATOM 701 C C . ALA A 1 90 ? -7.059 -0.132 5.089 1.00 95.62 90 ALA A C 1
ATOM 703 O O . ALA A 1 90 ? -5.847 0.053 4.992 1.00 95.62 90 ALA A O 1
ATOM 704 N N . SER A 1 91 ? -7.635 -1.285 4.732 1.00 96.75 91 SER A N 1
ATOM 705 C CA . SER A 1 91 ? -6.904 -2.415 4.152 1.00 96.75 91 SER A CA 1
ATOM 706 C C . SER A 1 91 ? -6.308 -2.049 2.797 1.00 96.75 91 SER A C 1
ATOM 708 O O . SER A 1 91 ? -5.105 -2.206 2.568 1.00 96.75 91 SER A O 1
ATOM 710 N N . GLN A 1 92 ? -7.147 -1.471 1.931 1.00 96.81 92 GLN A N 1
ATOM 711 C CA . GLN A 1 92 ? -6.729 -0.956 0.633 1.00 96.81 92 GLN A CA 1
ATOM 712 C C . GLN A 1 92 ? -5.646 0.127 0.801 1.00 96.81 92 GLN A C 1
ATOM 714 O O . GLN A 1 92 ? -4.648 0.097 0.083 1.00 96.81 92 GLN A O 1
ATOM 719 N N . HIS A 1 93 ? -5.786 1.032 1.782 1.00 97.94 93 HIS A N 1
ATOM 720 C CA . HIS A 1 93 ? -4.838 2.131 2.012 1.00 97.94 93 HIS A CA 1
ATOM 721 C C . HIS A 1 93 ? -3.454 1.629 2.380 1.00 97.94 93 HIS A C 1
ATOM 723 O O . HIS A 1 93 ? -2.472 2.000 1.734 1.00 97.94 93 HIS A O 1
ATOM 729 N N . TRP A 1 94 ? -3.384 0.722 3.353 1.00 98.25 94 TRP A N 1
ATOM 730 C CA . TRP A 1 94 ? -2.126 0.098 3.732 1.00 98.25 94 TRP A CA 1
ATOM 731 C C . TRP A 1 94 ? -1.479 -0.632 2.549 1.00 98.25 94 TRP A C 1
ATOM 733 O O . TRP A 1 94 ? -0.284 -0.464 2.304 1.00 98.25 94 TRP A O 1
ATOM 743 N N . ALA A 1 95 ? -2.259 -1.390 1.771 1.00 98.44 95 ALA A N 1
ATOM 744 C CA . ALA A 1 95 ? -1.736 -2.161 0.648 1.00 98.44 95 ALA A CA 1
ATOM 745 C C . ALA A 1 95 ? -1.150 -1.274 -0.458 1.00 98.44 95 ALA A C 1
ATOM 747 O O . ALA A 1 95 ? -0.027 -1.501 -0.911 1.00 98.44 95 ALA A O 1
ATOM 748 N N . VAL A 1 96 ? -1.877 -0.235 -0.875 1.00 98.56 96 VAL A N 1
ATOM 749 C CA . VAL A 1 96 ? -1.412 0.676 -1.930 1.00 98.56 96 VAL A CA 1
ATOM 750 C C . VAL A 1 96 ? -0.221 1.509 -1.441 1.00 98.56 96 VAL A C 1
ATOM 752 O O . VAL A 1 96 ? 0.744 1.675 -2.190 1.00 98.56 96 VAL A O 1
ATOM 755 N N . TRP A 1 97 ? -0.229 1.967 -0.182 1.00 98.56 97 TRP A N 1
ATOM 756 C CA . TRP A 1 97 ? 0.920 2.657 0.415 1.00 98.56 97 TRP A CA 1
ATOM 757 C C . TRP A 1 97 ? 2.160 1.756 0.455 1.00 98.56 97 TRP A C 1
ATOM 759 O O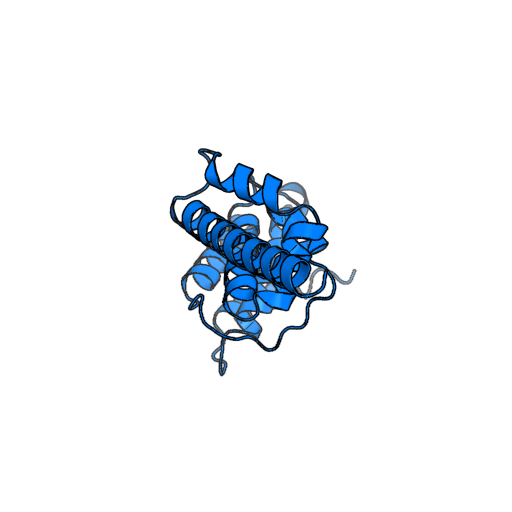 . TRP A 1 97 ? 3.238 2.173 0.032 1.00 98.56 97 TRP A O 1
ATOM 769 N N . ALA A 1 98 ? 2.009 0.497 0.885 1.00 98.25 98 ALA A N 1
ATOM 770 C CA . ALA A 1 98 ? 3.102 -0.469 0.952 1.00 98.25 98 ALA A CA 1
ATOM 771 C C . ALA A 1 98 ? 3.777 -0.656 -0.412 1.00 98.25 98 ALA A C 1
ATOM 773 O O . ALA A 1 98 ? 5.005 -0.600 -0.499 1.00 98.25 98 ALA A O 1
ATOM 774 N N . LEU A 1 99 ? 2.988 -0.823 -1.479 1.00 98.56 99 LEU A N 1
ATOM 775 C CA . LEU A 1 99 ? 3.509 -0.949 -2.841 1.00 98.56 99 LEU A CA 1
ATOM 776 C C . LEU A 1 99 ? 4.175 0.340 -3.329 1.00 98.56 99 LEU A C 1
ATOM 778 O O . LEU A 1 99 ? 5.233 0.279 -3.957 1.00 98.56 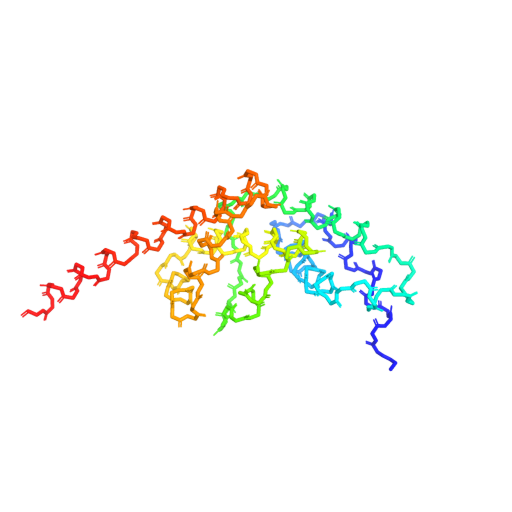99 LEU A O 1
ATOM 782 N N . ALA A 1 100 ? 3.598 1.504 -3.024 1.00 98.62 100 ALA A N 1
ATOM 783 C CA . ALA A 1 100 ? 4.168 2.798 -3.390 1.00 98.62 100 ALA A CA 1
ATOM 784 C C . ALA A 1 100 ? 5.513 3.057 -2.704 1.00 98.62 100 ALA A C 1
ATOM 786 O O . ALA A 1 100 ? 6.446 3.510 -3.367 1.00 98.62 100 ALA A O 1
ATOM 787 N N . ASN A 1 101 ? 5.654 2.715 -1.422 1.00 98.25 101 ASN A N 1
ATOM 788 C CA . ASN A 1 101 ? 6.930 2.804 -0.719 1.00 98.25 101 ASN A CA 1
ATOM 789 C C . ASN A 1 101 ? 7.950 1.806 -1.291 1.00 98.25 101 ASN A C 1
ATOM 791 O O . ASN A 1 101 ? 9.017 2.228 -1.724 1.00 98.25 101 ASN A O 1
ATOM 795 N N . LEU A 1 102 ? 7.609 0.512 -1.380 1.00 97.12 102 LEU A N 1
ATOM 796 C CA . LEU A 1 102 ? 8.537 -0.539 -1.830 1.00 97.12 102 LEU A CA 1
ATOM 797 C C . LEU A 1 102 ? 9.074 -0.267 -3.239 1.00 97.12 102 LEU A C 1
ATOM 799 O O . LEU A 1 102 ? 10.281 -0.307 -3.459 1.00 97.12 102 LEU A O 1
ATOM 803 N N . THR A 1 103 ? 8.191 0.090 -4.173 1.00 97.75 103 THR A N 1
ATOM 804 C CA . THR A 1 103 ? 8.588 0.427 -5.552 1.00 97.75 103 THR A CA 1
ATOM 805 C C . THR A 1 103 ? 9.336 1.755 -5.654 1.00 97.75 103 THR A C 1
ATOM 807 O O . THR A 1 103 ? 9.983 2.003 -6.662 1.00 97.75 103 THR A O 1
ATOM 810 N N . SER A 1 104 ? 9.277 2.614 -4.631 1.00 97.38 104 SER A N 1
ATOM 811 C CA . SER A 1 104 ? 10.051 3.860 -4.579 1.00 97.38 104 SER A CA 1
ATOM 812 C C . SER A 1 104 ? 11.431 3.684 -3.946 1.00 97.38 104 SER A C 1
ATOM 814 O O . SER A 1 104 ? 12.339 4.443 -4.276 1.00 97.38 104 SER A O 1
ATOM 816 N N . THR A 1 105 ? 11.589 2.748 -3.007 1.00 95.56 105 THR A N 1
ATOM 817 C CA . THR A 1 105 ? 12.842 2.545 -2.262 1.00 95.56 105 THR A CA 1
ATOM 818 C C . THR A 1 105 ? 13.727 1.450 -2.849 1.00 95.56 105 THR A C 1
ATOM 820 O O . THR A 1 105 ? 14.938 1.499 -2.652 1.00 95.56 105 THR A O 1
ATOM 823 N N . ASP A 1 106 ? 13.133 0.475 -3.540 1.00 95.19 106 ASP A N 1
ATOM 824 C CA . ASP A 1 106 ? 13.819 -0.630 -4.222 1.00 95.19 106 ASP A CA 1
ATOM 825 C C . ASP A 1 106 ? 13.026 -1.015 -5.499 1.00 95.19 106 ASP A C 1
ATOM 827 O O . ASP A 1 106 ? 12.316 -2.030 -5.541 1.00 95.19 106 ASP A O 1
ATOM 831 N N . PRO A 1 107 ? 13.052 -0.137 -6.529 1.00 95.38 107 PRO A N 1
ATOM 832 C CA . PRO A 1 107 ? 12.256 -0.299 -7.745 1.00 95.38 107 PRO A CA 1
ATOM 833 C C . PRO A 1 107 ? 12.637 -1.547 -8.539 1.00 95.38 107 PRO A C 1
ATOM 835 O O . PRO A 1 107 ? 11.748 -2.233 -9.032 1.00 95.38 107 PRO A O 1
ATOM 838 N N . GLU A 1 108 ? 13.928 -1.865 -8.657 1.00 92.75 108 GLU A N 1
ATOM 839 C CA . GLU A 1 108 ? 14.413 -2.982 -9.478 1.00 92.75 108 GLU A CA 1
ATOM 840 C C . GLU A 1 108 ? 13.772 -4.308 -9.060 1.00 92.75 108 GLU A C 1
ATOM 842 O O . GLU A 1 108 ? 13.232 -5.038 -9.895 1.00 92.75 108 GLU A O 1
ATOM 847 N N . LYS A 1 109 ? 13.751 -4.574 -7.751 1.00 93.00 109 LYS A N 1
ATOM 848 C CA . LYS A 1 109 ? 13.164 -5.787 -7.195 1.00 93.00 109 LYS A CA 1
ATOM 849 C C . LYS A 1 109 ? 11.641 -5.736 -7.159 1.00 93.00 109 LYS A C 1
ATOM 851 O O . LYS A 1 109 ? 10.972 -6.683 -7.577 1.00 93.00 109 LYS A O 1
ATOM 856 N N . TYR A 1 110 ? 11.070 -4.666 -6.608 1.00 96.88 110 TYR A N 1
ATOM 857 C CA . TYR A 1 110 ? 9.655 -4.678 -6.241 1.00 96.88 110 TYR A CA 1
ATOM 858 C C . TYR A 1 110 ? 8.715 -4.276 -7.379 1.00 96.88 110 TYR A C 1
ATOM 860 O O . TYR A 1 110 ? 7.577 -4.749 -7.393 1.00 96.88 110 TYR A O 1
ATOM 868 N N . CYS A 1 111 ? 9.167 -3.510 -8.379 1.00 97.94 111 CYS A N 1
ATOM 869 C CA . CYS A 1 111 ? 8.380 -3.311 -9.600 1.00 97.94 111 CYS A CA 1
ATOM 870 C C . CYS A 1 111 ? 8.148 -4.640 -10.331 1.00 97.94 111 CYS A C 1
ATOM 872 O O . CYS A 1 111 ? 7.020 -4.915 -10.742 1.00 97.94 111 CYS A O 1
ATOM 874 N N . ALA A 1 112 ? 9.165 -5.508 -10.396 1.00 96.50 112 ALA A N 1
ATOM 875 C CA . ALA A 1 112 ? 9.040 -6.831 -11.003 1.00 96.50 112 ALA A CA 1
ATOM 876 C C . ALA A 1 112 ? 7.952 -7.682 -10.327 1.00 96.50 112 ALA A C 1
ATOM 878 O O . ALA A 1 112 ? 7.151 -8.318 -11.009 1.00 96.50 112 ALA A O 1
ATOM 879 N N . TYR A 1 113 ? 7.876 -7.669 -8.991 1.00 97.56 113 TYR A N 1
ATOM 880 C CA . TYR A 1 113 ? 6.853 -8.423 -8.256 1.00 97.56 113 TYR A CA 1
ATOM 881 C C . TYR A 1 113 ? 5.446 -7.884 -8.514 1.00 97.56 113 TYR A C 1
ATOM 883 O O . TYR A 1 113 ? 4.540 -8.667 -8.790 1.00 97.56 113 TYR A O 1
ATOM 891 N N . VAL A 1 114 ? 5.255 -6.559 -8.473 1.00 98.25 114 VAL A N 1
ATOM 892 C CA . VAL A 1 114 ? 3.943 -5.958 -8.769 1.00 98.25 114 VAL A CA 1
ATOM 893 C C . VAL A 1 114 ? 3.501 -6.297 -10.190 1.00 98.25 114 VAL A C 1
ATOM 895 O O . VAL A 1 114 ? 2.342 -6.652 -10.395 1.00 98.25 114 VAL A O 1
ATOM 898 N N . PHE A 1 115 ? 4.405 -6.205 -11.166 1.00 97.88 115 PHE A N 1
ATOM 899 C CA . PHE A 1 115 ? 4.093 -6.502 -12.559 1.00 97.88 115 PHE A CA 1
ATOM 900 C C . PHE A 1 115 ? 3.736 -7.983 -12.760 1.00 97.88 115 PHE A C 1
ATOM 902 O O . PHE A 1 115 ? 2.632 -8.296 -13.205 1.00 97.88 115 PHE A O 1
ATOM 909 N N . ASN A 1 116 ? 4.634 -8.892 -12.367 1.00 97.25 116 ASN A N 1
ATOM 910 C CA . ASN A 1 116 ? 4.502 -10.329 -12.626 1.00 97.25 116 ASN A CA 1
ATOM 911 C C . ASN A 1 116 ? 3.346 -10.983 -11.862 1.00 97.25 116 ASN A C 1
ATOM 913 O O . ASN A 1 116 ? 2.806 -11.993 -12.306 1.00 97.25 116 ASN A O 1
ATOM 917 N N . GLU A 1 117 ? 2.952 -10.429 -10.714 1.00 98.12 117 GLU A N 1
ATOM 918 C CA . GLU A 1 117 ? 1.855 -10.967 -9.905 1.00 98.12 117 GLU A CA 1
ATOM 919 C C . GLU A 1 117 ? 0.497 -10.294 -10.180 1.00 98.12 117 GLU A C 1
ATOM 921 O O . GLU A 1 117 ? -0.464 -10.531 -9.449 1.00 98.12 117 GLU A O 1
ATOM 926 N N . GLY A 1 118 ? 0.386 -9.493 -11.247 1.00 98.06 118 GLY A N 1
ATOM 927 C CA . GLY A 1 118 ? -0.895 -8.958 -11.722 1.00 98.06 118 GLY A CA 1
ATOM 928 C C . GLY A 1 118 ? -1.379 -7.703 -10.991 1.00 98.06 118 GLY A C 1
ATOM 929 O O . GLY A 1 118 ? -2.580 -7.449 -10.924 1.00 98.06 118 GLY A O 1
ATOM 930 N N . GLY A 1 119 ? -0.470 -6.893 -10.446 1.00 98.44 119 GLY A N 1
ATOM 931 C CA . GLY A 1 119 ? -0.825 -5.681 -9.704 1.00 98.44 119 GLY A CA 1
ATOM 932 C C . GLY A 1 119 ? -1.301 -4.510 -10.567 1.00 98.44 119 GLY A C 1
ATOM 933 O O . GLY A 1 119 ? -2.097 -3.699 -10.100 1.00 98.44 119 GLY A O 1
ATOM 934 N N . VAL A 1 120 ? -0.878 -4.425 -11.833 1.00 98.62 120 VAL A N 1
ATOM 935 C CA . VAL A 1 120 ? -1.248 -3.326 -12.751 1.00 98.62 120 VAL A CA 1
ATOM 936 C C . VAL A 1 120 ? -2.768 -3.131 -12.890 1.00 98.62 120 VAL A C 1
ATOM 938 O O . VAL A 1 120 ? -3.231 -2.012 -12.655 1.00 98.62 120 VAL A O 1
ATOM 941 N N . PRO A 1 121 ? -3.580 -4.156 -13.231 1.00 98.56 121 PRO A N 1
ATOM 942 C CA . PRO A 1 121 ? -5.030 -3.977 -13.341 1.00 98.56 121 PRO A CA 1
ATOM 943 C C . PRO A 1 121 ? -5.678 -3.543 -12.018 1.00 98.56 121 PRO A C 1
ATOM 945 O O . PRO A 1 121 ? -6.559 -2.686 -12.031 1.00 98.56 121 PRO A O 1
ATOM 948 N N . LEU A 1 122 ? -5.204 -4.060 -10.880 1.00 98.56 122 LEU A N 1
ATOM 949 C CA . LEU A 1 122 ? -5.714 -3.697 -9.553 1.00 98.56 122 LEU A CA 1
ATOM 950 C C . LEU A 1 122 ? -5.438 -2.221 -9.223 1.00 98.56 122 LEU A C 1
ATOM 952 O O . LEU A 1 122 ? -6.311 -1.512 -8.728 1.00 98.56 122 LEU A O 1
ATOM 956 N N . LEU A 1 123 ? -4.241 -1.725 -9.544 1.00 98.62 123 LEU A N 1
ATOM 957 C CA . LEU A 1 123 ? -3.869 -0.322 -9.338 1.00 98.62 123 LEU A CA 1
ATOM 958 C C . LEU A 1 123 ? -4.654 0.620 -10.261 1.00 98.62 123 LEU A C 1
ATOM 960 O O . LEU A 1 123 ? -5.094 1.682 -9.824 1.00 98.62 123 LEU A O 1
ATOM 964 N N . ASN A 1 124 ? -4.881 0.227 -11.517 1.00 98.62 124 ASN A N 1
ATOM 965 C CA . ASN A 1 124 ? -5.732 0.989 -12.435 1.00 98.62 124 ASN A CA 1
ATOM 966 C C . ASN A 1 124 ? -7.180 1.068 -11.934 1.00 98.62 124 ASN A C 1
ATOM 968 O O . ASN A 1 124 ? -7.793 2.135 -12.008 1.00 98.62 124 ASN A O 1
ATOM 972 N N . GLN A 1 125 ? -7.702 -0.021 -11.359 1.00 97.88 125 GLN A N 1
ATOM 973 C CA . GLN A 1 125 ? -9.023 -0.025 -10.735 1.00 97.88 125 GLN A CA 1
ATOM 974 C C . GLN A 1 125 ? -9.109 1.042 -9.636 1.00 97.88 125 GLN A C 1
ATOM 976 O O . GLN A 1 125 ? -10.005 1.881 -9.694 1.00 97.88 125 GLN A O 1
ATOM 981 N N . VAL A 1 126 ? -8.138 1.091 -8.716 1.00 97.94 126 VAL A N 1
ATOM 982 C CA . VAL A 1 126 ? -8.062 2.122 -7.661 1.00 97.94 126 VAL A CA 1
ATOM 983 C C . VAL A 1 126 ? -8.066 3.542 -8.236 1.00 97.94 126 VAL A C 1
ATOM 985 O O . VAL A 1 126 ? -8.773 4.414 -7.738 1.00 97.94 126 VAL A O 1
ATOM 988 N N . VAL A 1 127 ? -7.302 3.798 -9.302 1.00 98.31 127 VAL A N 1
ATOM 989 C CA . VAL A 1 127 ? -7.249 5.131 -9.932 1.00 98.31 127 VAL A CA 1
ATOM 990 C C . VAL A 1 127 ? -8.608 5.541 -10.513 1.00 98.31 127 VAL A C 1
ATOM 992 O O . VAL A 1 127 ? -8.991 6.712 -10.416 1.00 98.31 127 VAL A O 1
ATOM 995 N N . SER A 1 128 ? -9.332 4.591 -11.105 1.00 97.38 128 SER A N 1
ATOM 996 C CA . SER A 1 128 ? -10.601 4.833 -11.801 1.00 97.38 128 SER A CA 1
ATOM 997 C C . SER A 1 128 ? -11.839 4.853 -10.894 1.00 97.38 128 SER A C 1
ATOM 999 O O . SER A 1 128 ? -12.793 5.563 -11.198 1.00 97.38 128 SER A O 1
ATOM 1001 N N . ASP A 1 129 ? -11.835 4.126 -9.774 1.00 96.31 129 ASP A N 1
ATOM 1002 C CA . ASP A 1 129 ? -13.022 3.939 -8.932 1.00 96.31 129 ASP A CA 1
ATOM 1003 C C . ASP A 1 129 ? -13.349 5.199 -8.109 1.00 96.31 129 ASP A C 1
ATOM 1005 O O . ASP A 1 129 ? -12.469 5.834 -7.523 1.00 96.31 129 ASP A O 1
ATOM 1009 N N . ASN A 1 130 ? -14.624 5.586 -8.045 1.00 95.19 130 ASN A N 1
ATOM 1010 C CA . ASN A 1 130 ? -15.067 6.776 -7.309 1.00 95.19 130 ASN A CA 1
ATOM 1011 C C . ASN A 1 130 ? -15.075 6.586 -5.786 1.00 95.19 130 ASN A C 1
ATOM 1013 O O . ASN A 1 130 ? -15.103 7.574 -5.058 1.00 95.19 130 ASN A O 1
ATOM 1017 N N . ARG A 1 131 ? -15.020 5.341 -5.298 1.00 94.56 131 ARG A N 1
ATOM 1018 C CA . ARG A 1 131 ? -14.917 5.030 -3.864 1.00 94.56 131 ARG A CA 1
ATOM 1019 C C . ARG A 1 131 ? -13.506 5.251 -3.319 1.00 94.56 131 ARG A C 1
ATOM 1021 O O . ARG A 1 131 ? -13.342 5.418 -2.114 1.00 94.56 131 ARG A O 1
ATOM 1028 N N . SER A 1 132 ? -12.485 5.253 -4.178 1.00 95.00 132 SER A N 1
ATOM 1029 C CA . SER A 1 132 ? -11.105 5.516 -3.763 1.00 95.00 132 SER A CA 1
ATOM 1030 C C . SER A 1 132 ? -10.882 7.002 -3.492 1.00 95.00 132 SER A C 1
ATOM 1032 O O . SER A 1 132 ? -11.199 7.860 -4.319 1.00 95.00 132 SER A O 1
ATOM 1034 N N . THR A 1 133 ? -10.267 7.307 -2.349 1.00 94.38 133 THR A N 1
ATOM 1035 C CA . THR A 1 133 ? -9.904 8.678 -1.970 1.00 94.38 133 THR A CA 1
ATOM 1036 C C . THR A 1 133 ? -8.843 9.257 -2.908 1.00 94.38 133 THR A C 1
ATOM 1038 O O . THR A 1 133 ? -8.096 8.523 -3.560 1.00 94.38 133 THR A O 1
ATOM 1041 N N . LEU A 1 134 ? -8.726 10.590 -2.955 1.00 95.81 134 LEU A N 1
ATOM 1042 C CA . LEU A 1 134 ? -7.702 11.258 -3.767 1.00 95.81 134 LEU A CA 1
ATOM 1043 C C . LEU A 1 134 ? -6.289 10.761 -3.421 1.00 95.81 134 LEU A C 1
ATOM 1045 O O . LEU A 1 134 ? -5.533 10.391 -4.318 1.00 95.81 134 LEU A O 1
ATOM 1049 N N . LYS A 1 135 ? -5.985 10.649 -2.123 1.00 94.75 135 LYS A N 1
ATOM 1050 C CA . LYS A 1 135 ? -4.705 10.146 -1.611 1.00 94.75 135 LYS A CA 1
ATOM 1051 C C . LYS A 1 135 ? -4.401 8.723 -2.086 1.00 94.75 135 LYS A C 1
ATOM 1053 O O . LYS A 1 135 ? -3.293 8.439 -2.535 1.00 94.75 135 LYS A O 1
ATOM 1058 N N . MET A 1 136 ? -5.399 7.838 -2.064 1.00 95.94 136 MET A N 1
ATOM 1059 C CA . MET A 1 136 ? -5.263 6.469 -2.564 1.00 95.94 136 MET A CA 1
ATOM 1060 C C . MET A 1 136 ? -4.909 6.445 -4.053 1.00 95.94 136 MET A C 1
ATOM 1062 O O . MET A 1 136 ? -4.005 5.726 -4.483 1.00 95.94 136 MET A O 1
ATOM 1066 N N . LYS A 1 137 ? -5.602 7.271 -4.847 1.00 98.19 137 LYS A N 1
ATOM 1067 C CA . LYS A 1 137 ? -5.347 7.402 -6.285 1.00 98.19 137 LYS A CA 1
ATOM 1068 C C . LYS A 1 137 ? -3.946 7.947 -6.550 1.00 98.19 137 LYS A C 1
ATOM 1070 O O . LYS A 1 137 ? -3.291 7.510 -7.491 1.00 98.19 137 LYS A O 1
ATOM 1075 N N . GLU A 1 138 ? -3.469 8.890 -5.743 1.00 98.38 138 GLU A N 1
ATOM 1076 C CA . GLU A 1 138 ? -2.102 9.411 -5.831 1.00 98.38 138 GLU A CA 1
ATOM 1077 C C . GLU A 1 138 ? -1.056 8.329 -5.559 1.00 98.38 138 GLU A C 1
ATOM 1079 O O . GLU A 1 138 ? -0.136 8.177 -6.365 1.00 98.38 138 GLU A O 1
ATOM 1084 N N . LEU A 1 139 ? -1.223 7.539 -4.493 1.00 98.62 139 LEU A N 1
ATOM 1085 C CA . LEU A 1 139 ? -0.331 6.420 -4.179 1.00 98.62 139 LEU A CA 1
ATOM 1086 C C . LEU A 1 139 ? -0.335 5.375 -5.302 1.00 98.62 139 LEU A C 1
ATOM 1088 O O . LEU A 1 139 ? 0.731 4.990 -5.776 1.00 98.62 139 LEU A O 1
ATOM 1092 N N . ALA A 1 140 ? -1.507 4.983 -5.809 1.00 98.69 140 ALA A N 1
ATOM 1093 C CA . ALA A 1 140 ? -1.606 4.050 -6.932 1.00 98.69 140 ALA A CA 1
ATOM 1094 C C . ALA A 1 140 ? -0.885 4.581 -8.183 1.00 98.69 140 ALA A C 1
ATOM 1096 O O . ALA A 1 140 ? -0.148 3.845 -8.842 1.00 98.69 140 ALA A O 1
ATOM 1097 N N . ARG A 1 141 ? -1.013 5.883 -8.477 1.00 98.75 141 ARG A N 1
ATOM 1098 C CA . ARG A 1 141 ? -0.269 6.530 -9.569 1.00 98.75 141 ARG A CA 1
ATOM 1099 C C . ARG A 1 141 ? 1.239 6.560 -9.328 1.00 98.75 141 ARG A C 1
ATOM 1101 O O . ARG A 1 141 ? 1.978 6.479 -10.303 1.00 98.75 141 ARG A O 1
ATOM 1108 N N . VAL A 1 142 ? 1.714 6.664 -8.082 1.00 98.75 142 VAL A N 1
ATOM 1109 C CA . VAL A 1 142 ? 3.148 6.506 -7.771 1.00 98.75 142 VAL A CA 1
ATOM 1110 C C . VAL A 1 142 ? 3.621 5.120 -8.203 1.00 98.75 142 VAL A C 1
ATOM 1112 O O . VAL A 1 142 ? 4.589 5.035 -8.955 1.00 98.75 142 VAL A O 1
ATOM 1115 N N . VAL A 1 143 ? 2.905 4.058 -7.815 1.00 98.75 143 VAL A N 1
ATOM 1116 C CA . VAL A 1 143 ? 3.265 2.683 -8.204 1.00 98.75 143 VAL A CA 1
ATOM 1117 C C . VAL A 1 143 ? 3.303 2.532 -9.724 1.00 98.75 143 VAL A C 1
ATOM 1119 O O . VAL A 1 143 ? 4.290 2.055 -10.277 1.00 98.75 143 VAL A O 1
ATOM 1122 N N . LEU A 1 144 ? 2.253 2.988 -10.414 1.00 98.81 144 LEU A N 1
ATOM 1123 C CA . LEU A 1 144 ? 2.151 2.895 -11.872 1.00 98.81 144 LEU A CA 1
ATOM 1124 C C . LEU A 1 144 ? 3.272 3.665 -12.586 1.00 98.81 144 LEU A C 1
ATOM 1126 O O . LEU A 1 144 ? 3.842 3.155 -13.546 1.00 98.81 144 LEU A O 1
ATOM 1130 N N . ARG A 1 145 ? 3.646 4.859 -12.106 1.00 98.69 145 ARG A N 1
ATOM 1131 C CA . ARG A 1 145 ? 4.791 5.603 -12.660 1.00 98.69 145 ARG A CA 1
ATOM 1132 C C . ARG A 1 145 ? 6.110 4.867 -12.447 1.00 98.69 145 ARG A C 1
ATOM 1134 O O . ARG A 1 145 ? 6.895 4.775 -13.387 1.00 98.69 145 ARG A O 1
ATOM 1141 N N . ASN A 1 146 ? 6.338 4.317 -11.255 1.00 98.50 146 ASN A N 1
ATOM 1142 C CA . ASN A 1 146 ? 7.545 3.540 -10.966 1.00 98.50 146 ASN A CA 1
ATOM 1143 C C . ASN A 1 146 ? 7.648 2.314 -11.887 1.00 98.50 146 ASN A C 1
ATOM 1145 O O . ASN A 1 146 ? 8.727 2.020 -12.396 1.00 98.50 146 ASN A O 1
ATOM 1149 N N . LEU A 1 147 ? 6.522 1.648 -12.165 1.00 98.38 147 LEU A N 1
ATOM 1150 C CA . LEU A 1 147 ? 6.452 0.528 -13.106 1.00 98.38 147 LEU A CA 1
ATOM 1151 C C . LEU A 1 147 ? 6.787 0.939 -14.542 1.00 98.38 147 LEU A C 1
ATOM 1153 O O . LEU A 1 147 ? 7.512 0.212 -15.211 1.00 98.38 147 LEU A O 1
ATOM 1157 N N . ILE A 1 148 ? 6.301 2.093 -15.011 1.00 97.81 148 ILE A N 1
ATOM 1158 C CA . ILE A 1 148 ? 6.619 2.609 -16.354 1.00 97.81 148 ILE A CA 1
ATOM 1159 C C . ILE A 1 148 ? 8.126 2.855 -16.492 1.00 97.81 148 ILE A C 1
ATOM 1161 O O . ILE A 1 148 ? 8.734 2.412 -17.464 1.00 97.81 148 ILE A O 1
ATOM 1165 N N . VAL A 1 149 ? 8.732 3.528 -15.508 1.00 97.19 149 VAL A N 1
ATOM 1166 C CA . VAL A 1 149 ? 10.175 3.819 -15.504 1.00 97.19 149 VAL A CA 1
ATOM 1167 C C . VAL A 1 149 ? 10.991 2.526 -15.467 1.00 97.19 149 VAL A C 1
ATOM 1169 O O . VAL A 1 149 ? 11.907 2.353 -16.267 1.00 97.19 149 VAL A O 1
ATOM 1172 N N . TRP A 1 150 ? 10.630 1.600 -14.575 1.00 97.12 150 TRP A N 1
ATOM 1173 C CA . TRP A 1 150 ? 11.274 0.293 -14.465 1.00 97.12 150 TRP A CA 1
ATOM 1174 C C . TRP A 1 150 ? 11.171 -0.512 -15.768 1.00 97.12 150 TRP A C 1
ATOM 1176 O O . TRP A 1 150 ? 12.177 -1.016 -16.256 1.00 97.12 150 TRP A O 1
ATOM 1186 N N . TYR A 1 151 ? 9.986 -0.574 -16.379 1.00 95.00 151 TYR A N 1
ATOM 1187 C CA . TYR A 1 151 ? 9.776 -1.314 -17.622 1.00 95.00 151 TYR A CA 1
ATOM 1188 C C . TYR A 1 151 ? 10.605 -0.734 -18.778 1.00 95.00 151 TYR A C 1
ATOM 1190 O O . TYR A 1 151 ? 11.259 -1.484 -19.502 1.00 95.00 151 TYR A O 1
ATOM 1198 N N . ALA A 1 152 ? 10.643 0.596 -18.920 1.00 94.12 152 ALA A N 1
ATOM 1199 C CA . ALA A 1 152 ? 11.469 1.266 -19.927 1.00 94.12 152 ALA A CA 1
ATOM 1200 C C . ALA A 1 152 ? 12.965 0.954 -19.751 1.00 94.12 152 ALA A C 1
ATOM 1202 O O . ALA A 1 152 ? 13.664 0.687 -20.732 1.00 94.12 152 ALA A O 1
ATOM 1203 N N . PHE A 1 153 ? 13.447 0.935 -18.505 1.00 92.12 153 PHE A N 1
ATOM 1204 C CA . PHE A 1 153 ? 14.818 0.545 -18.184 1.00 92.12 153 PHE A CA 1
ATOM 1205 C C . PHE A 1 153 ? 15.102 -0.917 -18.566 1.00 92.12 153 PHE A C 1
ATOM 1207 O O . PHE A 1 153 ? 16.090 -1.187 -19.247 1.00 92.12 153 PHE A O 1
ATOM 1214 N N . CYS A 1 154 ? 14.208 -1.850 -18.216 1.00 90.19 154 CYS A N 1
ATOM 1215 C CA . CYS A 1 154 ? 14.351 -3.265 -18.573 1.00 90.19 154 CYS A CA 1
ATOM 1216 C C . CYS A 1 154 ? 14.403 -3.491 -20.091 1.00 90.19 154 CYS A C 1
ATOM 1218 O O . CYS A 1 154 ? 15.250 -4.242 -20.569 1.00 90.19 154 CYS A O 1
ATOM 1220 N N . VAL A 1 155 ? 13.532 -2.829 -20.860 1.00 86.50 155 VAL A N 1
ATOM 1221 C CA . VAL A 1 155 ? 13.533 -2.924 -22.331 1.00 86.50 155 VAL A CA 1
ATOM 1222 C C . VAL A 1 155 ? 14.820 -2.349 -22.927 1.00 86.50 155 VAL A C 1
ATOM 1224 O O . VAL A 1 155 ? 15.403 -2.968 -23.813 1.00 86.50 155 VAL A O 1
ATOM 1227 N N . SER A 1 156 ? 15.301 -1.213 -22.414 1.00 84.75 156 SER A N 1
ATOM 1228 C CA . SER A 1 156 ? 16.533 -0.576 -22.905 1.00 84.75 156 SER A CA 1
ATOM 1229 C C . SER A 1 156 ? 17.772 -1.456 -22.685 1.00 84.75 156 SER A C 1
ATOM 1231 O O . SER A 1 156 ? 18.649 -1.526 -23.542 1.00 84.75 156 SER A O 1
ATOM 1233 N N . LEU A 1 157 ? 17.833 -2.176 -21.560 1.00 74.81 157 LEU A N 1
ATOM 1234 C CA . LEU A 1 157 ? 18.884 -3.164 -21.294 1.00 74.81 157 LEU A CA 1
ATOM 1235 C C . LEU A 1 157 ? 18.837 -4.337 -22.278 1.00 74.81 157 LEU A C 1
ATOM 1237 O O . LEU A 1 157 ? 19.877 -4.742 -22.790 1.00 74.81 157 LEU A O 1
ATOM 1241 N N . LEU A 1 158 ? 17.645 -4.860 -22.580 1.00 71.88 158 LEU A N 1
ATOM 1242 C CA . LEU A 1 158 ? 17.483 -5.962 -23.534 1.00 71.88 158 LEU A CA 1
ATOM 1243 C C . LEU A 1 158 ? 17.952 -5.578 -24.943 1.00 71.88 158 LEU A C 1
ATOM 1245 O O . LEU A 1 158 ? 18.560 -6.399 -25.618 1.00 71.88 158 LEU A O 1
ATOM 1249 N N . THR A 1 159 ? 17.734 -4.329 -25.366 1.00 68.75 159 THR A N 1
ATOM 1250 C CA . THR A 1 159 ? 18.205 -3.831 -26.671 1.00 68.75 159 THR A CA 1
ATOM 1251 C C . THR A 1 159 ? 19.714 -3.594 -26.759 1.00 68.75 159 THR A C 1
ATOM 1253 O O . THR A 1 159 ? 20.221 -3.442 -27.859 1.00 68.75 159 THR A O 1
ATOM 1256 N N . ILE A 1 160 ? 20.432 -3.533 -25.633 1.00 65.38 160 ILE A N 1
ATOM 1257 C CA . ILE A 1 160 ? 21.903 -3.396 -25.610 1.00 65.38 160 ILE A CA 1
ATOM 1258 C C . ILE A 1 160 ? 22.589 -4.773 -25.655 1.00 65.38 160 ILE A C 1
ATOM 1260 O O . ILE A 1 160 ? 23.753 -4.875 -26.035 1.00 65.38 160 ILE A O 1
ATOM 1264 N N . ILE A 1 161 ? 21.886 -5.830 -25.239 1.00 63.69 161 ILE A N 1
ATOM 1265 C CA . ILE A 1 161 ? 22.429 -7.191 -25.096 1.00 63.69 161 ILE A CA 1
ATOM 1266 C C . ILE A 1 161 ? 22.163 -8.056 -26.351 1.00 63.69 161 ILE A C 1
ATOM 1268 O O . ILE A 1 161 ? 22.742 -9.135 -26.479 1.00 63.69 161 ILE A O 1
ATOM 1272 N N . LEU A 1 162 ? 21.323 -7.583 -27.279 1.00 56.00 162 LEU A N 1
ATOM 1273 C CA . LEU A 1 162 ? 21.025 -8.201 -28.582 1.00 56.00 162 LEU A CA 1
ATOM 1274 C C . LEU A 1 162 ? 21.738 -7.459 -29.715 1.00 56.00 162 LEU A C 1
ATOM 1276 O O . LEU A 1 162 ? 22.201 -8.153 -30.647 1.00 56.00 162 LEU A O 1
#